Protein AF-A0A529ZEC0-F1 (afdb_monomer_lite)

Structure (mmCIF, N/CA/C/O backbone):
data_AF-A0A529ZEC0-F1
#
_entry.id   AF-A0A529ZEC0-F1
#
loop_
_atom_site.group_PDB
_atom_site.id
_atom_site.type_symbol
_atom_site.label_atom_id
_atom_site.label_alt_id
_atom_site.label_comp_id
_atom_site.label_asym_id
_atom_site.label_entity_id
_atom_site.label_seq_id
_atom_site.pdbx_PDB_ins_code
_atom_site.Cartn_x
_atom_site.Cartn_y
_atom_site.Cartn_z
_atom_site.occupancy
_atom_site.B_iso_or_equiv
_atom_site.auth_seq_id
_atom_site.auth_comp_id
_atom_site.auth_asym_id
_atom_site.auth_atom_id
_atom_site.pdbx_PDB_model_num
ATOM 1 N N . ALA A 1 1 ? 6.051 10.324 2.075 1.00 83.06 1 ALA A N 1
ATOM 2 C CA . ALA A 1 1 ? 4.616 9.991 1.934 1.00 83.06 1 ALA A CA 1
ATOM 3 C C . ALA A 1 1 ? 4.098 9.266 3.173 1.00 83.06 1 ALA A C 1
ATOM 5 O O . ALA A 1 1 ? 3.141 9.741 3.765 1.00 83.06 1 ALA A O 1
ATOM 6 N N . ASN A 1 2 ? 4.766 8.190 3.607 1.00 95.75 2 ASN A N 1
ATOM 7 C CA . ASN A 1 2 ? 4.337 7.388 4.757 1.00 95.75 2 ASN A CA 1
ATOM 8 C C . ASN A 1 2 ? 4.263 8.173 6.085 1.00 95.75 2 ASN A C 1
ATOM 10 O O . ASN A 1 2 ? 3.298 8.025 6.821 1.00 95.75 2 ASN A O 1
ATOM 14 N N . GLU A 1 3 ? 5.200 9.081 6.374 1.00 96.06 3 GLU A N 1
ATOM 15 C CA . GLU A 1 3 ? 5.080 9.924 7.582 1.00 96.06 3 GLU A CA 1
ATOM 16 C C . GLU A 1 3 ? 3.881 10.882 7.522 1.00 96.06 3 GLU A C 1
ATOM 18 O O . GLU A 1 3 ? 3.140 11.018 8.491 1.00 96.06 3 GLU A O 1
ATOM 23 N N . ILE A 1 4 ? 3.616 11.462 6.348 1.00 96.25 4 ILE A N 1
ATOM 24 C CA . ILE A 1 4 ? 2.507 12.404 6.149 1.00 96.25 4 ILE A CA 1
ATOM 25 C C . ILE A 1 4 ? 1.156 11.715 6.392 1.00 96.25 4 ILE A C 1
ATOM 27 O O . ILE A 1 4 ? 0.288 12.298 7.035 1.00 96.25 4 ILE A O 1
ATOM 31 N N . VAL A 1 5 ? 0.959 10.467 5.936 1.00 95.50 5 VAL A N 1
ATOM 32 C CA . VAL A 1 5 ? -0.318 9.766 6.184 1.00 95.50 5 VAL A CA 1
ATOM 33 C C . VAL A 1 5 ? -0.554 9.511 7.678 1.00 95.50 5 VAL A C 1
ATOM 35 O O . VAL A 1 5 ? -1.701 9.550 8.123 1.00 95.50 5 VAL A O 1
ATOM 38 N N . LYS A 1 6 ? 0.511 9.330 8.474 1.00 96.44 6 LYS A N 1
ATOM 39 C CA . LYS A 1 6 ? 0.401 9.217 9.936 1.00 96.44 6 LYS A CA 1
ATOM 40 C C . LYS A 1 6 ? 0.043 10.552 10.582 1.00 96.44 6 LYS A C 1
ATOM 42 O O . LYS A 1 6 ? -0.825 10.585 11.447 1.00 96.44 6 LYS A O 1
ATOM 47 N N . GLU A 1 7 ? 0.652 11.652 10.145 1.00 96.81 7 GLU A N 1
ATOM 48 C CA . GLU A 1 7 ? 0.306 12.996 10.632 1.00 96.81 7 GLU A CA 1
ATOM 49 C C . GLU A 1 7 ? -1.168 13.326 10.347 1.00 96.81 7 GLU A C 1
ATOM 51 O O . GLU A 1 7 ? -1.912 13.716 11.248 1.00 96.81 7 GLU A O 1
ATOM 56 N N . MET A 1 8 ? -1.631 13.050 9.125 1.00 96.50 8 MET A N 1
ATOM 57 C CA . MET A 1 8 ? -3.023 13.269 8.717 1.00 96.50 8 MET A CA 1
ATOM 58 C C . MET A 1 8 ? -4.028 12.393 9.479 1.00 96.50 8 MET A C 1
ATOM 60 O O . MET A 1 8 ? -5.207 12.742 9.584 1.00 96.50 8 MET A O 1
ATOM 64 N N . ALA A 1 9 ? -3.596 11.258 10.034 1.00 97.31 9 ALA A N 1
ATOM 65 C CA . ALA A 1 9 ? -4.472 10.366 10.786 1.00 97.31 9 ALA A CA 1
ATOM 66 C C . ALA A 1 9 ? -5.117 11.074 11.988 1.00 97.31 9 ALA A C 1
ATOM 68 O O . ALA A 1 9 ? -6.292 10.842 12.275 1.00 97.31 9 ALA A O 1
ATOM 69 N N . TYR A 1 10 ? -4.387 11.978 12.650 1.00 97.25 10 TYR A N 1
ATOM 70 C CA . TYR A 1 10 ? -4.891 12.748 13.792 1.00 97.25 10 TYR A CA 1
ATOM 71 C C . TYR A 1 10 ? -5.976 13.760 13.407 1.00 97.25 10 TYR A C 1
ATOM 73 O O . TYR A 1 10 ? -6.794 14.132 14.247 1.00 97.25 10 TYR A O 1
ATOM 81 N N . GLU A 1 11 ? -6.021 14.176 12.145 1.00 97.88 11 GLU A N 1
ATOM 82 C CA . GLU A 1 11 ? -7.039 15.091 11.628 1.00 97.88 11 GLU A CA 1
ATOM 83 C C . GLU A 1 11 ? -8.295 14.343 11.158 1.00 97.88 11 GLU A C 1
ATOM 85 O O . GLU A 1 11 ? -9.407 14.857 11.277 1.00 97.88 11 GLU A O 1
ATOM 90 N N . VAL A 1 12 ? -8.131 13.115 10.651 1.00 98.06 12 VAL A N 1
ATOM 91 C CA . VAL A 1 12 ? -9.207 12.349 10.001 1.00 98.06 12 VAL A CA 1
ATOM 92 C C . VAL A 1 12 ? -9.842 11.314 10.932 1.00 98.06 12 VAL A C 1
ATOM 94 O O . VAL A 1 12 ? -11.064 11.299 11.099 1.00 98.06 12 VAL A O 1
ATOM 97 N N . LEU A 1 13 ? -9.047 10.439 11.556 1.00 98.25 13 LEU A N 1
ATOM 98 C CA . LEU A 1 13 ? -9.573 9.302 12.322 1.00 98.25 13 LEU A CA 1
ATOM 99 C C . LEU A 1 13 ? -10.479 9.730 13.494 1.00 98.25 13 LEU A C 1
ATOM 101 O O . LEU A 1 13 ? -11.526 9.107 13.677 1.00 98.25 13 LEU A O 1
ATOM 105 N N . PRO A 1 14 ? -10.189 10.808 14.257 1.00 98.25 14 PRO A N 1
ATOM 106 C CA . PRO A 1 14 ? -11.059 11.214 15.361 1.00 98.25 14 PRO A CA 1
ATOM 107 C C . PRO A 1 14 ? -12.433 11.729 14.924 1.00 98.25 14 PRO A C 1
ATOM 109 O O . PRO A 1 14 ? -13.388 11.653 15.706 1.00 98.25 14 PRO A O 1
ATOM 112 N N . VAL A 1 15 ? -12.562 12.265 13.706 1.00 98.25 15 VAL A N 1
ATOM 113 C CA . VAL A 1 15 ? -13.810 12.884 13.225 1.00 98.25 15 VAL A CA 1
ATOM 114 C C . VAL A 1 15 ? -14.686 11.922 12.421 1.00 98.25 15 VAL A C 1
ATOM 116 O O . VAL A 1 15 ? -15.905 12.102 12.379 1.00 98.25 15 VAL A O 1
ATOM 119 N N . VAL A 1 16 ? -14.118 10.855 11.853 1.00 98.25 16 VAL A N 1
ATOM 120 C CA . VAL A 1 16 ? -14.874 9.819 11.134 1.00 98.25 16 VAL A CA 1
ATOM 121 C C . VAL A 1 16 ? -15.458 8.801 12.122 1.00 98.25 16 VAL A C 1
ATOM 123 O O . VAL A 1 16 ? -14.738 8.174 12.887 1.00 98.25 16 VAL A O 1
ATOM 126 N N . LYS A 1 17 ? -16.790 8.628 12.130 1.00 96.62 17 LYS A N 1
ATOM 127 C CA . LYS A 1 17 ? -17.485 7.803 13.148 1.00 96.62 17 LYS A CA 1
ATOM 128 C C . LYS A 1 17 ? -17.980 6.436 12.679 1.00 96.62 17 LYS A C 1
ATOM 130 O O . LYS A 1 17 ? -18.194 5.562 13.509 1.00 96.62 17 LYS A O 1
ATOM 135 N N . LYS A 1 18 ? -18.250 6.268 11.384 1.00 97.75 18 LYS A N 1
ATOM 136 C CA . LYS A 1 18 ? -18.957 5.083 10.855 1.00 97.75 18 LYS A CA 1
ATOM 137 C C . LYS A 1 18 ? -18.535 4.671 9.445 1.00 97.75 18 LYS A C 1
ATOM 139 O O . LYS A 1 18 ? -19.258 3.931 8.786 1.00 97.75 18 LYS A O 1
ATOM 144 N N . THR A 1 19 ? -17.405 5.184 8.973 1.00 98.50 19 THR A N 1
ATOM 145 C CA . THR A 1 19 ? -16.895 4.920 7.627 1.00 98.50 19 THR A CA 1
ATOM 146 C C . THR A 1 19 ? -15.464 4.407 7.754 1.00 98.50 19 THR A C 1
ATOM 148 O O . THR A 1 19 ? -14.689 5.043 8.467 1.00 98.50 19 THR A O 1
ATOM 151 N N . PRO A 1 20 ? -15.099 3.290 7.102 1.00 98.44 20 PRO A N 1
ATOM 152 C CA . PRO A 1 20 ? -13.717 2.828 7.062 1.00 98.44 20 PRO A CA 1
ATOM 153 C C . PRO A 1 20 ? -12.797 3.903 6.480 1.00 98.44 20 PRO A C 1
ATOM 155 O O . PRO A 1 20 ? -13.132 4.526 5.471 1.00 98.44 20 PRO A O 1
ATOM 158 N N . VAL A 1 21 ? -11.639 4.106 7.103 1.00 98.69 21 VAL A N 1
ATOM 159 C CA . VAL A 1 21 ? -10.599 5.016 6.607 1.00 98.69 21 VAL A CA 1
ATOM 160 C C . VAL A 1 21 ? -9.395 4.179 6.215 1.00 98.69 21 VAL A C 1
ATOM 162 O O . VAL A 1 21 ? -8.942 3.345 6.998 1.00 98.69 21 VAL A O 1
ATOM 165 N N . LEU A 1 22 ? -8.898 4.380 4.997 1.00 98.69 22 LEU A N 1
ATOM 166 C CA . LEU A 1 22 ? -7.751 3.656 4.462 1.00 98.69 22 LEU A CA 1
ATOM 167 C C . LEU A 1 22 ? -6.552 4.597 4.350 1.00 98.69 22 LEU A C 1
ATOM 169 O O . LEU A 1 22 ? -6.714 5.775 4.031 1.00 98.69 22 LEU A O 1
ATOM 173 N N . ALA A 1 23 ? -5.358 4.070 4.606 1.00 98.69 23 ALA A N 1
ATOM 174 C CA . ALA A 1 23 ? -4.112 4.803 4.438 1.00 98.69 23 ALA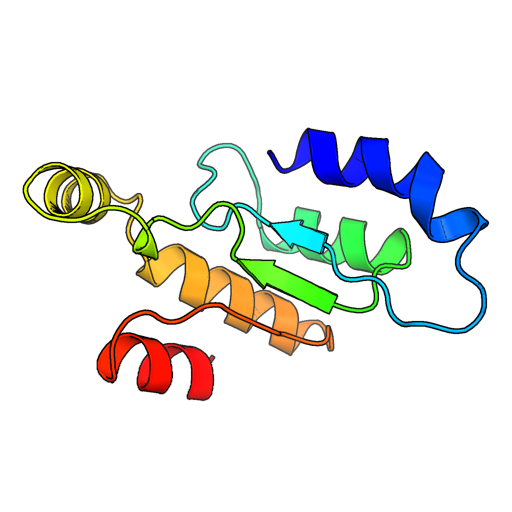 A CA 1
ATOM 175 C C . ALA A 1 23 ? -3.553 4.608 3.020 1.00 98.69 23 ALA A C 1
ATOM 177 O O . ALA A 1 23 ? -3.463 3.483 2.527 1.00 98.69 23 ALA A O 1
ATOM 178 N N . GLY A 1 24 ? -3.130 5.698 2.379 1.00 98.56 24 GLY A N 1
ATOM 179 C CA . GLY A 1 24 ? -2.248 5.621 1.216 1.00 98.56 24 GLY A CA 1
ATOM 180 C C . GLY A 1 24 ? -0.827 5.301 1.675 1.00 98.56 24 GLY A C 1
ATOM 181 O O . GLY A 1 24 ? -0.245 6.074 2.436 1.00 98.56 24 GLY A O 1
ATOM 182 N N . VAL A 1 25 ? -0.294 4.160 1.243 1.00 98.69 25 VAL A N 1
ATOM 183 C CA . VAL A 1 25 ? 1.041 3.674 1.599 1.00 98.69 25 VAL A CA 1
ATOM 184 C C . VAL A 1 25 ? 1.936 3.677 0.367 1.00 98.69 25 VAL A C 1
ATOM 186 O O . VAL A 1 25 ? 1.597 3.090 -0.662 1.00 98.69 25 VAL A O 1
ATOM 189 N N . ASN A 1 26 ? 3.108 4.299 0.490 1.00 98.38 26 ASN A N 1
ATOM 190 C CA . ASN A 1 26 ? 4.162 4.191 -0.509 1.00 98.38 26 ASN A CA 1
ATOM 191 C C . ASN A 1 26 ? 4.860 2.834 -0.365 1.00 98.38 26 ASN A C 1
ATOM 193 O O . ASN A 1 26 ? 5.704 2.669 0.520 1.00 98.38 26 ASN A O 1
ATOM 197 N N . GLY A 1 27 ? 4.499 1.880 -1.225 1.00 97.94 27 GLY A N 1
ATOM 198 C CA . GLY A 1 27 ? 5.024 0.512 -1.194 1.00 97.94 27 GLY A CA 1
ATOM 199 C C . GLY A 1 27 ? 6.517 0.403 -1.516 1.00 97.94 27 GLY A C 1
ATOM 200 O O . GLY A 1 27 ? 7.164 -0.541 -1.077 1.00 97.94 27 GLY A O 1
ATOM 201 N N . THR A 1 28 ? 7.082 1.381 -2.230 1.00 97.56 28 THR A N 1
ATOM 202 C CA . THR A 1 28 ? 8.479 1.361 -2.692 1.00 97.56 28 THR A CA 1
ATOM 203 C C . THR A 1 28 ? 9.419 2.193 -1.814 1.0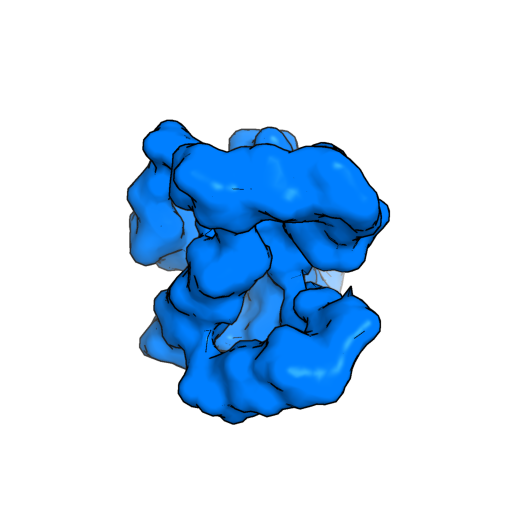0 97.56 28 THR A C 1
ATOM 205 O O . THR A 1 28 ? 10.527 2.509 -2.240 1.00 97.56 28 THR A O 1
ATOM 208 N N . ASP A 1 29 ? 8.980 2.629 -0.628 1.00 97.12 29 ASP A N 1
ATOM 209 C CA . ASP A 1 29 ? 9.780 3.480 0.260 1.00 97.12 29 ASP A CA 1
ATOM 210 C C . ASP A 1 29 ? 10.980 2.701 0.840 1.00 97.12 29 ASP A C 1
ATOM 212 O O . ASP A 1 29 ? 10.781 1.803 1.663 1.00 97.12 29 ASP A O 1
ATOM 216 N N . PRO A 1 30 ? 12.230 3.029 0.457 1.00 95.19 30 PRO A N 1
ATOM 217 C CA . PRO A 1 30 ? 13.398 2.229 0.824 1.00 95.19 30 PRO A CA 1
ATOM 218 C C . PRO A 1 30 ? 13.817 2.407 2.290 1.00 95.19 30 PRO A C 1
ATOM 220 O O . PRO A 1 30 ? 14.702 1.696 2.764 1.00 95.19 30 PRO A O 1
ATOM 223 N N . PHE A 1 31 ? 13.219 3.359 3.012 1.00 95.88 31 PHE A N 1
ATOM 224 C CA . PHE A 1 31 ? 13.557 3.657 4.405 1.00 95.88 31 PHE A CA 1
ATOM 225 C C . PHE A 1 31 ? 12.534 3.103 5.400 1.00 95.88 31 PHE A C 1
ATOM 227 O O . PHE A 1 31 ? 12.658 3.327 6.605 1.00 95.88 31 PHE A O 1
ATOM 234 N N . VAL A 1 32 ? 11.528 2.376 4.911 1.00 95.88 32 VAL A N 1
ATOM 235 C CA . VAL A 1 32 ? 10.435 1.844 5.719 1.00 95.88 32 VAL A CA 1
ATOM 236 C C . VAL A 1 32 ? 10.552 0.332 5.863 1.00 95.88 32 VAL A C 1
ATOM 238 O O . VAL A 1 32 ? 10.744 -0.404 4.900 1.00 95.88 32 VAL A O 1
ATOM 241 N N . ILE A 1 33 ? 10.344 -0.151 7.087 1.00 97.38 33 ILE A N 1
ATOM 242 C CA . ILE A 1 33 ? 10.128 -1.573 7.353 1.00 97.38 33 ILE A CA 1
ATOM 243 C C . ILE A 1 33 ? 8.628 -1.834 7.226 1.00 97.38 33 ILE A C 1
ATOM 245 O O . ILE A 1 33 ? 7.866 -1.568 8.157 1.00 97.38 33 ILE A O 1
ATOM 249 N N . MET A 1 34 ? 8.203 -2.334 6.063 1.00 97.75 34 MET A N 1
ATOM 250 C CA . MET A 1 34 ? 6.784 -2.402 5.698 1.00 97.75 34 MET A CA 1
ATOM 251 C C . MET A 1 34 ? 5.899 -3.128 6.728 1.00 97.75 34 MET A C 1
ATOM 253 O O . MET A 1 34 ? 4.872 -2.566 7.108 1.00 97.75 34 MET A O 1
ATOM 257 N N . PRO A 1 35 ? 6.290 -4.293 7.288 1.00 97.69 35 PRO A N 1
ATOM 258 C CA . PRO A 1 35 ? 5.479 -4.952 8.313 1.00 97.69 35 PRO A CA 1
ATOM 259 C C . PRO A 1 35 ? 5.266 -4.103 9.575 1.00 97.69 35 PRO A C 1
ATOM 261 O O . PRO A 1 35 ? 4.195 -4.156 10.177 1.00 97.69 35 PRO A O 1
ATOM 264 N N . LEU A 1 36 ? 6.262 -3.300 9.976 1.00 98.25 36 LEU A N 1
ATOM 265 C CA . LEU A 1 36 ? 6.138 -2.419 11.139 1.00 98.25 36 LEU A CA 1
ATOM 266 C C . LEU A 1 36 ? 5.210 -1.243 10.840 1.00 98.25 36 LEU A C 1
ATOM 268 O O . LEU A 1 36 ? 4.325 -0.968 11.646 1.00 98.25 36 LEU A O 1
ATOM 272 N N . LEU A 1 37 ? 5.358 -0.609 9.671 1.00 98.50 37 LEU A N 1
ATOM 273 C CA . LEU A 1 37 ? 4.479 0.485 9.257 1.00 98.50 37 LEU A CA 1
ATOM 274 C C . LEU A 1 37 ? 3.020 0.023 9.164 1.00 98.50 37 LEU A C 1
ATOM 276 O O . LEU A 1 37 ? 2.134 0.675 9.704 1.00 98.50 37 LEU A O 1
ATOM 280 N N . LEU A 1 38 ? 2.750 -1.109 8.510 1.00 98.75 38 LEU A N 1
ATOM 281 C CA . LEU A 1 38 ? 1.382 -1.614 8.356 1.00 98.75 38 LEU A CA 1
ATOM 282 C C . LEU A 1 38 ? 0.743 -1.962 9.709 1.00 98.75 38 LEU A C 1
ATOM 284 O O . LEU A 1 38 ? -0.433 -1.670 9.936 1.00 98.75 38 LEU A O 1
ATOM 288 N N . SER A 1 39 ? 1.521 -2.535 10.631 1.00 98.56 39 SER A N 1
ATOM 289 C CA . SER A 1 39 ? 1.058 -2.838 11.989 1.00 98.56 39 SER A CA 1
ATOM 290 C C . SER A 1 39 ? 0.803 -1.565 12.810 1.00 98.56 39 SER A C 1
ATOM 292 O O . SER A 1 39 ? -0.186 -1.479 13.544 1.00 98.56 39 SER A O 1
ATOM 294 N N . GLU A 1 40 ? 1.639 -0.535 12.640 1.00 98.50 40 GLU A N 1
ATOM 295 C CA . GLU A 1 40 ? 1.429 0.796 13.218 1.00 98.50 40 GLU A CA 1
ATOM 296 C C . GLU A 1 40 ? 0.133 1.425 12.684 1.00 98.50 40 GLU A C 1
ATOM 298 O O . GLU A 1 40 ? -0.729 1.799 13.477 1.00 98.50 40 GLU A O 1
ATOM 303 N N . LEU A 1 41 ? -0.073 1.451 11.363 1.00 98.62 41 LEU A N 1
ATOM 304 C CA . LEU A 1 41 ? -1.288 1.991 10.737 1.00 98.62 41 LEU A CA 1
ATOM 305 C C . LEU A 1 41 ? -2.556 1.266 11.213 1.00 98.62 41 LEU A C 1
ATOM 307 O O . LEU A 1 41 ? -3.558 1.913 11.532 1.00 98.62 41 LEU A O 1
ATOM 311 N N . LYS A 1 42 ? -2.505 -0.068 11.333 1.00 98.56 42 LYS A N 1
ATOM 312 C CA . LYS A 1 42 ? -3.595 -0.854 11.926 1.00 98.56 42 LYS A CA 1
ATOM 313 C C . LYS A 1 42 ? -3.862 -0.436 13.373 1.00 98.56 42 LYS A C 1
ATOM 315 O O . LYS A 1 42 ? -5.013 -0.236 13.751 1.00 98.56 42 LYS A O 1
ATOM 320 N N . THR A 1 43 ? -2.808 -0.265 14.171 1.00 98.50 43 THR A N 1
ATOM 321 C CA . THR A 1 43 ? -2.905 0.152 15.580 1.00 98.50 43 THR A CA 1
ATOM 322 C C . THR A 1 43 ? -3.488 1.559 15.726 1.00 98.50 43 THR A C 1
ATOM 324 O O . THR A 1 43 ? -4.281 1.799 16.634 1.00 98.50 43 THR A O 1
ATOM 327 N N . MET A 1 44 ? -3.150 2.481 14.820 1.00 98.12 44 MET A N 1
ATOM 328 C CA . MET A 1 44 ? -3.710 3.838 14.790 1.00 98.12 44 MET A CA 1
ATOM 329 C C . MET A 1 44 ? -5.220 3.855 14.510 1.00 98.12 44 MET A C 1
ATOM 331 O O . MET A 1 44 ? -5.898 4.800 14.909 1.00 98.12 44 MET A O 1
ATOM 335 N N . GLY A 1 45 ? -5.752 2.818 13.853 1.00 98.12 45 GLY A N 1
ATOM 336 C CA . GLY A 1 45 ? -7.182 2.663 13.577 1.00 98.12 45 GLY A CA 1
ATOM 337 C C . GLY A 1 45 ? -7.566 2.757 12.101 1.00 98.12 45 GLY A C 1
ATOM 338 O O . GLY A 1 45 ? -8.759 2.835 11.796 1.00 98.12 45 GLY A O 1
ATOM 339 N N . PHE A 1 46 ? -6.602 2.733 11.173 1.00 98.75 46 PHE A N 1
ATOM 340 C CA . PHE A 1 46 ? -6.930 2.557 9.760 1.00 98.75 46 PHE A CA 1
ATOM 341 C C . PHE A 1 46 ? -7.546 1.174 9.531 1.00 98.75 46 PHE A C 1
ATOM 343 O O . PHE A 1 46 ? -7.092 0.163 10.061 1.00 98.75 46 PHE A O 1
ATOM 350 N N . SER A 1 47 ? -8.595 1.132 8.715 1.00 98.75 47 SER A N 1
ATOM 351 C CA . SER A 1 47 ? -9.300 -0.104 8.362 1.00 98.75 47 SER A CA 1
ATOM 352 C C . SER A 1 47 ? -8.626 -0.863 7.217 1.00 98.75 47 SER A C 1
ATOM 354 O O . SER A 1 47 ? -8.971 -2.012 6.952 1.00 98.75 47 SER A O 1
ATOM 356 N N . GLY A 1 48 ? -7.706 -0.214 6.504 1.00 98.75 48 GLY A N 1
ATOM 357 C CA . GLY A 1 48 ? -7.106 -0.758 5.299 1.00 98.75 48 GLY A CA 1
ATOM 358 C C . GLY A 1 48 ? -6.038 0.133 4.684 1.00 98.75 48 GLY A C 1
ATOM 359 O O . GLY A 1 48 ? -5.733 1.207 5.209 1.00 98.75 48 GLY A O 1
ATOM 360 N N . VAL A 1 49 ? -5.497 -0.308 3.551 1.00 98.88 49 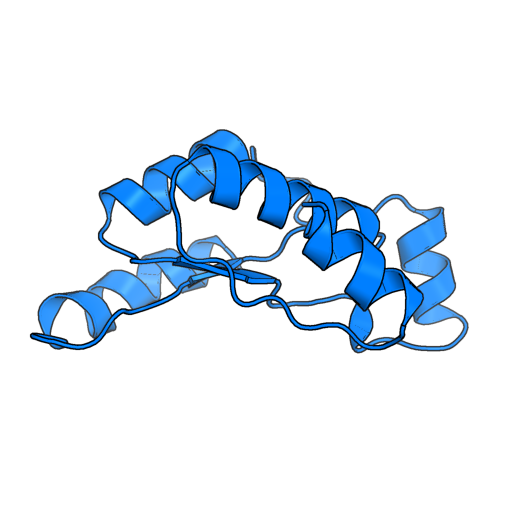VAL A N 1
ATOM 361 C CA . VAL A 1 49 ? -4.452 0.399 2.806 1.00 98.88 49 VAL A CA 1
ATOM 362 C C . VAL A 1 49 ? -4.689 0.385 1.297 1.00 98.88 49 VAL A C 1
ATOM 364 O O . VAL A 1 49 ? -5.362 -0.487 0.741 1.00 98.88 49 VAL A O 1
ATOM 367 N N . GLN A 1 50 ? -4.084 1.363 0.636 1.00 98.81 50 GLN A N 1
ATOM 368 C CA . GLN A 1 50 ? -3.978 1.486 -0.812 1.00 98.81 50 GLN A CA 1
ATOM 369 C C . GLN A 1 50 ? -2.522 1.812 -1.170 1.00 98.81 50 GLN A C 1
ATOM 371 O O . GLN A 1 50 ? -1.866 2.557 -0.448 1.00 98.81 50 GLN A O 1
ATOM 376 N N . ASN A 1 51 ? -2.011 1.280 -2.282 1.00 98.50 51 ASN A N 1
ATOM 377 C CA . ASN A 1 51 ? -0.688 1.611 -2.822 1.00 98.50 51 ASN A CA 1
ATOM 378 C C . ASN A 1 51 ? -0.692 3.035 -3.399 1.00 98.50 51 ASN A C 1
ATOM 380 O O . ASN A 1 51 ? -0.955 3.252 -4.580 1.00 98.50 51 ASN A O 1
ATOM 384 N N . PHE A 1 52 ? -0.458 4.030 -2.548 1.00 98.31 52 PHE A N 1
ATOM 385 C CA . PHE A 1 52 ? -0.350 5.412 -2.986 1.00 98.31 52 PHE A CA 1
ATOM 386 C C . PHE A 1 52 ? 0.665 6.198 -2.148 1.00 98.31 52 PHE A C 1
ATOM 388 O O . PHE A 1 52 ? 0.529 6.245 -0.924 1.00 98.31 52 PHE A O 1
ATOM 395 N N . PRO A 1 53 ? 1.623 6.906 -2.779 1.00 97.56 53 PRO A N 1
ATOM 396 C CA . PRO A 1 53 ? 1.895 6.980 -4.224 1.00 97.56 53 PRO A CA 1
ATOM 397 C C . PRO A 1 53 ? 2.226 5.624 -4.869 1.00 97.56 53 PRO A C 1
ATOM 399 O O . PRO A 1 53 ? 2.673 4.716 -4.177 1.00 97.56 53 PRO A O 1
ATOM 402 N N . THR A 1 54 ? 1.978 5.501 -6.178 1.00 97.88 54 THR A N 1
ATOM 403 C CA . THR A 1 54 ? 2.231 4.276 -6.956 1.00 97.88 54 THR A CA 1
ATOM 404 C C . THR A 1 54 ? 3.068 4.568 -8.192 1.00 97.88 54 THR A C 1
ATOM 406 O O . THR A 1 54 ? 2.835 5.562 -8.890 1.00 97.88 54 THR A O 1
ATOM 409 N N . VAL A 1 55 ? 4.015 3.681 -8.497 1.00 96.56 55 VAL A N 1
ATOM 410 C CA . VAL A 1 55 ? 4.814 3.749 -9.722 1.00 96.56 55 VAL A CA 1
ATOM 411 C C . VAL A 1 55 ? 4.013 3.401 -10.973 1.00 96.56 55 VAL A C 1
ATOM 413 O O . VAL A 1 55 ? 4.443 3.709 -12.083 1.00 96.56 55 VAL A O 1
ATOM 416 N N . GLY A 1 56 ? 2.819 2.823 -10.807 1.00 95.44 56 GLY A N 1
ATOM 417 C CA . GLY A 1 56 ? 1.899 2.517 -11.899 1.00 95.44 56 GLY A CA 1
ATOM 418 C C . GLY A 1 56 ? 1.405 3.744 -12.676 1.00 95.44 56 GLY A C 1
ATOM 419 O O . GLY A 1 56 ? 0.966 3.607 -13.814 1.00 95.44 56 GLY A O 1
ATOM 420 N N . LEU A 1 57 ? 1.540 4.947 -12.103 1.00 96.44 57 LEU A N 1
ATOM 421 C CA . LEU A 1 57 ? 1.245 6.214 -12.781 1.00 96.44 57 LEU A CA 1
ATOM 422 C C . LEU A 1 57 ? 2.371 6.708 -13.704 1.00 96.44 57 LEU A C 1
ATOM 424 O O . LEU A 1 57 ? 2.136 7.633 -14.480 1.00 96.44 57 LEU A O 1
ATOM 428 N N . PHE A 1 58 ? 3.574 6.132 -13.628 1.00 94.94 58 PHE A N 1
ATOM 429 C CA . PHE A 1 58 ? 4.667 6.455 -14.546 1.00 94.94 58 PHE A CA 1
ATOM 430 C C . PHE A 1 58 ? 4.672 5.499 -15.741 1.00 94.94 58 PHE A C 1
ATOM 432 O O . PHE A 1 58 ? 4.379 4.308 -15.608 1.00 94.94 58 PHE A O 1
ATOM 439 N N . ASP A 1 59 ? 5.077 6.013 -16.901 1.00 92.06 59 ASP A N 1
ATOM 440 C CA . ASP A 1 59 ? 5.252 5.266 -18.142 1.00 92.06 59 ASP A CA 1
ATOM 441 C C . ASP A 1 59 ? 6.666 5.455 -18.734 1.00 92.06 59 ASP A C 1
ATOM 443 O O . ASP A 1 59 ? 7.556 6.080 -18.140 1.00 92.06 59 ASP A O 1
ATOM 447 N N . GLY A 1 60 ? 6.901 4.826 -19.890 1.00 94.19 60 GLY A N 1
ATOM 448 C CA . GLY A 1 60 ? 8.128 4.970 -20.674 1.00 94.19 60 GLY A CA 1
ATOM 449 C C . GLY A 1 60 ? 9.420 4.702 -19.893 1.00 94.19 60 GLY A C 1
ATOM 450 O O . GLY A 1 60 ? 9.503 3.809 -19.047 1.00 94.19 60 GLY A O 1
ATOM 451 N N . THR A 1 61 ? 10.449 5.498 -20.189 1.00 95.00 61 THR A N 1
ATOM 452 C CA . THR A 1 61 ? 11.790 5.364 -19.598 1.00 95.00 61 THR A CA 1
ATOM 453 C C . THR A 1 61 ? 11.782 5.537 -18.079 1.00 95.00 61 THR A C 1
ATOM 455 O O . THR A 1 61 ? 12.601 4.931 -17.390 1.00 95.00 61 THR A O 1
ATOM 458 N N . MET A 1 62 ? 10.864 6.344 -17.536 1.00 93.81 62 MET A N 1
ATOM 459 C CA . MET A 1 62 ? 10.790 6.586 -16.095 1.00 93.81 62 MET A CA 1
ATOM 460 C C . MET A 1 62 ? 10.277 5.349 -15.356 1.00 93.81 62 MET A C 1
ATOM 462 O O . MET A 1 62 ? 10.909 4.925 -14.390 1.00 93.81 62 MET A O 1
ATOM 466 N N . ARG A 1 63 ? 9.205 4.713 -15.855 1.00 95.00 63 ARG A N 1
ATOM 467 C CA . ARG A 1 63 ? 8.733 3.428 -15.315 1.00 95.00 63 ARG A CA 1
ATOM 468 C C . ARG A 1 63 ? 9.820 2.366 -15.378 1.00 95.00 63 ARG A C 1
ATOM 470 O O . ARG A 1 63 ? 10.087 1.720 -14.373 1.00 95.00 63 ARG A O 1
ATOM 477 N N . GLN A 1 64 ? 10.470 2.226 -16.533 1.00 95.25 64 GLN A N 1
ATOM 478 C CA . GLN A 1 64 ? 11.554 1.260 -16.708 1.00 95.25 64 GLN A CA 1
ATOM 479 C C . GLN A 1 64 ? 12.685 1.489 -15.695 1.00 95.25 64 GLN A C 1
ATOM 481 O O . GLN A 1 64 ? 13.148 0.543 -15.069 1.00 95.25 64 GLN A O 1
ATOM 486 N N . SER A 1 65 ? 13.068 2.748 -15.473 1.00 95.25 65 SER A N 1
ATOM 487 C CA . SER A 1 65 ? 14.124 3.101 -14.520 1.00 95.25 65 SER A CA 1
ATOM 488 C C . SER A 1 65 ? 13.765 2.705 -13.083 1.00 95.25 65 SER A C 1
ATOM 490 O O . SER A 1 65 ? 14.621 2.199 -12.361 1.00 95.25 65 SER A O 1
ATOM 492 N N . PHE A 1 66 ? 12.512 2.894 -12.653 1.00 94.50 66 PHE A N 1
ATOM 493 C CA . PHE A 1 66 ? 12.062 2.449 -11.328 1.00 94.50 66 PHE A CA 1
ATOM 494 C C . PHE A 1 66 ? 12.106 0.927 -11.180 1.00 94.50 66 PHE A C 1
ATOM 496 O O . PHE A 1 66 ? 12.623 0.426 -10.182 1.00 94.50 66 PHE A O 1
ATOM 503 N N . GLU A 1 67 ? 11.623 0.194 -12.185 1.00 94.25 67 GLU A N 1
ATOM 504 C CA . GLU A 1 67 ? 11.652 -1.273 -12.181 1.00 94.25 67 GLU A CA 1
ATOM 505 C C . GLU A 1 67 ? 13.098 -1.803 -12.116 1.00 94.25 67 GLU A C 1
ATOM 507 O O . GLU A 1 67 ? 13.409 -2.673 -11.304 1.00 94.25 67 GLU A O 1
ATOM 512 N N . GLU A 1 68 ? 14.013 -1.229 -12.901 1.00 94.75 68 GLU A N 1
ATOM 513 C CA . GLU A 1 68 ? 15.420 -1.653 -12.964 1.00 94.75 68 GLU A CA 1
ATOM 514 C C . GLU A 1 68 ? 16.237 -1.288 -11.714 1.00 94.75 68 GLU A C 1
ATOM 516 O O . GLU A 1 68 ? 17.250 -1.925 -11.428 1.00 94.75 68 GLU A O 1
ATOM 521 N N . THR A 1 69 ? 15.805 -0.283 -10.949 1.00 93.62 69 THR A N 1
ATOM 522 C CA . THR A 1 69 ? 16.506 0.188 -9.740 1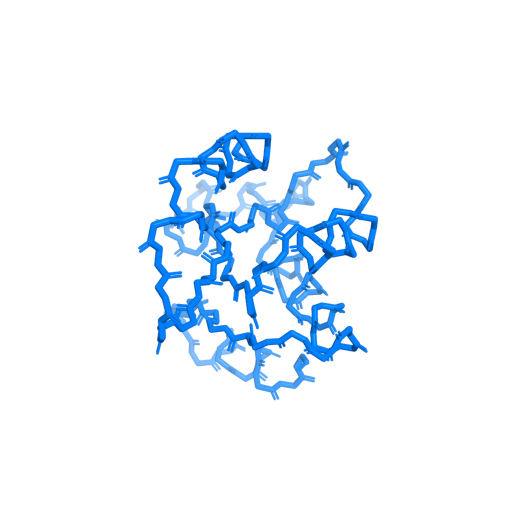.00 93.62 69 THR A CA 1
ATOM 523 C C . THR A 1 69 ? 15.912 -0.343 -8.436 1.00 93.62 69 THR A C 1
ATOM 525 O O . THR A 1 69 ? 16.327 0.075 -7.357 1.00 93.62 69 THR A O 1
ATOM 528 N N . GLY A 1 70 ? 14.974 -1.293 -8.513 1.00 92.25 70 GLY A N 1
ATOM 529 C CA . GLY A 1 70 ? 14.387 -1.929 -7.333 1.00 92.25 70 GLY A CA 1
ATOM 530 C C . GLY A 1 70 ? 13.291 -1.106 -6.655 1.00 92.25 70 GLY A C 1
ATOM 531 O O . GLY A 1 70 ? 12.996 -1.343 -5.492 1.00 92.25 70 GLY A O 1
ATOM 532 N N . MET A 1 71 ? 12.673 -0.162 -7.365 1.00 93.88 71 MET A N 1
ATOM 533 C CA . MET A 1 71 ? 11.477 0.581 -6.939 1.00 93.88 71 MET A CA 1
ATOM 534 C C . MET A 1 71 ? 10.276 0.217 -7.824 1.00 93.88 71 MET A C 1
ATOM 536 O O . MET A 1 71 ? 9.469 1.065 -8.187 1.00 93.88 71 MET A O 1
ATOM 540 N N . GLY A 1 72 ? 10.199 -1.045 -8.240 1.00 95.88 72 GLY A N 1
ATOM 541 C CA . GLY A 1 72 ? 9.170 -1.539 -9.147 1.00 95.88 72 GLY A CA 1
ATOM 542 C C . GLY A 1 72 ? 7.810 -1.758 -8.490 1.00 95.88 72 GLY A C 1
ATOM 543 O O . GLY A 1 72 ? 7.692 -1.845 -7.265 1.00 95.88 72 GLY A O 1
ATOM 544 N N . PHE A 1 73 ? 6.780 -1.947 -9.319 1.00 98.00 73 PHE A N 1
ATOM 545 C CA . PHE A 1 73 ? 5.411 -2.205 -8.849 1.00 98.00 73 PHE A CA 1
ATOM 546 C C . PHE A 1 73 ? 5.297 -3.506 -8.036 1.00 98.00 73 PHE A C 1
ATOM 548 O O . PHE A 1 73 ? 4.401 -3.648 -7.209 1.00 98.00 73 PHE A O 1
ATOM 555 N N . GLY A 1 74 ? 6.234 -4.445 -8.214 1.00 98.00 74 GLY A N 1
ATOM 556 C CA . GLY A 1 74 ? 6.308 -5.668 -7.409 1.00 98.00 74 GLY A CA 1
ATOM 557 C C . GLY A 1 74 ? 6.350 -5.403 -5.899 1.00 98.00 74 GLY A C 1
ATOM 558 O O . GLY A 1 74 ? 5.667 -6.093 -5.152 1.00 98.00 74 GLY A O 1
ATOM 559 N N . LEU A 1 75 ? 7.039 -4.347 -5.451 1.00 98.19 75 LEU A N 1
ATOM 560 C CA . LEU A 1 75 ? 7.073 -3.986 -4.029 1.00 98.19 75 LEU A CA 1
ATOM 561 C C . LEU A 1 75 ? 5.719 -3.484 -3.512 1.00 98.19 75 LEU A C 1
ATOM 563 O O . LEU A 1 75 ? 5.384 -3.678 -2.345 1.00 98.19 75 LEU A O 1
ATOM 567 N N . GLU A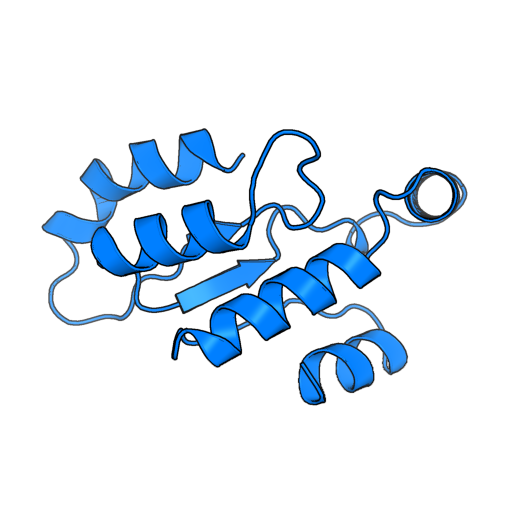 1 76 ? 4.912 -2.858 -4.371 1.00 98.69 76 GLU A N 1
ATOM 568 C CA . GLU A 1 76 ? 3.544 -2.475 -4.014 1.00 98.69 76 GLU A CA 1
ATOM 569 C C . GLU A 1 76 ? 2.642 -3.702 -3.871 1.00 98.69 76 GLU A C 1
ATOM 571 O O . GLU A 1 76 ? 1.814 -3.738 -2.964 1.00 98.69 76 GLU A O 1
ATOM 576 N N . VAL A 1 77 ? 2.829 -4.720 -4.721 1.00 98.75 77 VAL A N 1
ATOM 577 C CA . VAL A 1 77 ? 2.140 -6.014 -4.592 1.00 98.75 77 VAL A CA 1
ATOM 578 C C . VAL A 1 77 ? 2.534 -6.697 -3.282 1.00 98.75 77 VAL A C 1
ATOM 580 O O . VAL A 1 77 ? 1.655 -7.127 -2.538 1.00 98.75 77 VAL A O 1
ATOM 583 N N . ASP A 1 78 ? 3.827 -6.740 -2.958 1.00 98.62 78 ASP A N 1
ATOM 584 C CA . ASP A 1 78 ? 4.319 -7.335 -1.710 1.00 98.62 78 ASP A CA 1
ATOM 585 C C . ASP A 1 78 ? 3.772 -6.598 -0.477 1.00 98.62 78 ASP A C 1
ATOM 587 O O . ASP A 1 78 ? 3.339 -7.228 0.488 1.00 98.62 78 ASP A O 1
ATOM 591 N N . MET A 1 79 ? 3.713 -5.262 -0.520 1.00 98.75 79 MET A N 1
ATOM 592 C CA . MET A 1 79 ? 3.098 -4.451 0.537 1.00 98.75 79 MET A CA 1
ATOM 593 C C . MET A 1 79 ? 1.619 -4.798 0.740 1.00 98.75 79 MET A C 1
ATOM 595 O O . MET A 1 79 ? 1.177 -4.956 1.879 1.00 98.75 79 MET A O 1
ATOM 599 N N . ILE A 1 80 ? 0.861 -4.956 -0.349 1.00 98.88 80 ILE A N 1
ATOM 600 C CA . ILE A 1 80 ? -0.552 -5.346 -0.292 1.00 98.88 80 ILE A CA 1
ATOM 601 C C . ILE A 1 80 ? -0.710 -6.758 0.281 1.00 98.88 80 ILE A C 1
ATOM 603 O O . ILE A 1 80 ? -1.597 -6.969 1.108 1.00 98.88 80 ILE A O 1
ATOM 607 N N . ALA A 1 81 ? 0.174 -7.692 -0.076 1.00 98.81 81 ALA A N 1
ATOM 608 C CA . ALA A 1 81 ? 0.156 -9.044 0.473 1.00 98.81 81 ALA A CA 1
ATOM 609 C C . ALA A 1 81 ? 0.427 -9.059 1.985 1.00 98.81 81 ALA A C 1
ATOM 611 O O . ALA A 1 81 ? -0.262 -9.736 2.749 1.00 98.81 81 ALA A O 1
ATOM 612 N N . GLU A 1 82 ? 1.402 -8.276 2.454 1.00 98.62 82 GLU A N 1
ATOM 613 C CA . GLU A 1 82 ? 1.658 -8.115 3.890 1.00 98.62 82 GLU A CA 1
ATOM 614 C C . GLU A 1 82 ? 0.471 -7.466 4.616 1.00 98.62 82 GLU A C 1
ATOM 616 O O . GLU A 1 82 ? 0.091 -7.906 5.702 1.00 98.62 82 GLU A O 1
ATOM 621 N N . ALA A 1 83 ? -0.177 -6.470 4.008 1.00 98.75 83 ALA A N 1
ATOM 622 C CA . ALA A 1 83 ? -1.373 -5.860 4.579 1.00 98.75 83 ALA A CA 1
ATOM 623 C C . ALA A 1 83 ? -2.531 -6.865 4.685 1.00 98.75 83 ALA A C 1
ATOM 625 O O . ALA A 1 83 ? -3.204 -6.920 5.717 1.00 98.75 83 ALA A O 1
ATOM 626 N N . HIS A 1 84 ? -2.722 -7.709 3.668 1.00 98.69 84 HIS A N 1
ATOM 627 C CA . HIS A 1 84 ? -3.732 -8.763 3.690 1.00 98.69 84 HIS A CA 1
ATOM 628 C C . HIS A 1 84 ? -3.468 -9.796 4.798 1.00 98.69 84 HIS A C 1
ATOM 630 O O . HIS A 1 84 ? -4.387 -10.146 5.539 1.00 98.69 84 HIS A O 1
ATOM 636 N N . LYS A 1 85 ? -2.209 -10.217 5.000 1.00 98.50 85 LYS A N 1
ATOM 637 C CA . LYS A 1 85 ? -1.817 -11.103 6.121 1.00 98.50 85 LYS A CA 1
ATOM 638 C C . LYS A 1 85 ? -2.133 -10.501 7.491 1.00 98.50 85 LYS A C 1
ATOM 640 O O . LYS A 1 85 ? -2.385 -11.237 8.444 1.00 98.50 85 LYS A O 1
ATOM 645 N N . LEU A 1 86 ? -2.121 -9.173 7.593 1.00 98.31 86 LEU A N 1
ATOM 646 C CA . LEU A 1 86 ? -2.509 -8.433 8.790 1.00 98.31 86 LEU A CA 1
ATOM 647 C C . LEU A 1 86 ? -4.020 -8.187 8.884 1.00 98.31 86 LEU A C 1
ATOM 649 O O . LEU A 1 86 ? -4.429 -7.436 9.766 1.00 98.31 86 LEU A O 1
ATOM 653 N N . ASP A 1 87 ? -4.855 -8.801 8.041 1.00 98.38 87 ASP A N 1
ATOM 654 C CA . ASP A 1 87 ? -6.315 -8.623 8.024 1.00 98.38 87 ASP A CA 1
ATOM 655 C C . ASP A 1 87 ? -6.722 -7.140 7.890 1.00 98.38 87 ASP A C 1
ATOM 657 O O . ASP A 1 87 ? -7.608 -6.638 8.581 1.00 98.38 87 ASP A O 1
ATOM 661 N N . LEU A 1 88 ? -5.989 -6.396 7.056 1.00 98.75 88 LEU A N 1
ATOM 662 C CA . LEU A 1 88 ? -6.359 -5.053 6.615 1.00 98.75 88 LEU A CA 1
ATOM 663 C C . LEU A 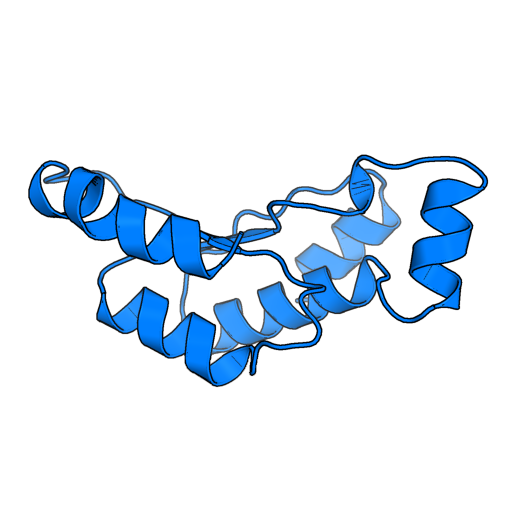1 88 ? -7.142 -5.150 5.305 1.00 98.75 88 LEU A C 1
ATOM 665 O O . LEU A 1 88 ? -6.811 -5.953 4.432 1.00 98.75 88 LEU A O 1
ATOM 669 N N . LEU A 1 89 ? -8.149 -4.289 5.128 1.00 98.81 89 LEU A N 1
ATOM 670 C CA . LEU A 1 89 ? -8.795 -4.138 3.826 1.00 98.81 89 LEU A CA 1
ATOM 671 C C . LEU A 1 89 ? -7.769 -3.615 2.810 1.00 98.81 89 LEU A C 1
ATOM 673 O O . LEU A 1 89 ? -7.121 -2.597 3.045 1.00 98.81 89 LEU A O 1
ATOM 677 N N . THR A 1 90 ? -7.644 -4.274 1.665 1.00 98.81 90 THR A N 1
ATOM 678 C CA . THR A 1 90 ? -6.735 -3.861 0.592 1.00 98.81 90 THR A CA 1
ATOM 679 C C . THR A 1 90 ? -7.533 -3.349 -0.602 1.00 98.81 90 THR A C 1
ATOM 681 O O . THR A 1 90 ? -8.438 -4.015 -1.103 1.00 98.81 90 THR A O 1
ATOM 684 N N . THR A 1 91 ? -7.226 -2.133 -1.063 1.00 98.69 91 THR A N 1
ATOM 685 C CA . THR A 1 91 ? -7.894 -1.525 -2.231 1.00 98.69 91 THR A CA 1
ATOM 686 C C . THR A 1 91 ? -6.877 -0.975 -3.237 1.00 98.69 91 THR A C 1
ATOM 688 O O . THR A 1 91 ? -6.817 0.244 -3.442 1.00 98.69 91 THR A O 1
ATOM 691 N N . PRO A 1 92 ? -6.024 -1.828 -3.832 1.00 98.62 92 PRO A N 1
ATOM 692 C CA . PRO A 1 92 ? -4.927 -1.364 -4.669 1.00 98.62 92 PRO A CA 1
ATOM 693 C C . PRO A 1 92 ? -5.389 -0.788 -6.013 1.00 98.62 92 PRO A C 1
ATOM 695 O O . PRO A 1 92 ? -6.356 -1.259 -6.613 1.00 98.62 92 PRO A O 1
ATOM 698 N N . TYR A 1 93 ? -4.644 0.195 -6.518 1.00 98.69 93 TYR A N 1
ATOM 699 C CA . TYR A 1 93 ? -4.665 0.571 -7.927 1.00 98.69 93 TYR A CA 1
ATOM 700 C C . TYR A 1 93 ? -3.880 -0.439 -8.760 1.00 98.69 93 TYR A C 1
ATOM 702 O O . TYR A 1 93 ? -2.813 -0.900 -8.354 1.00 98.69 93 TYR A O 1
ATOM 710 N N . VAL A 1 94 ? -4.406 -0.735 -9.948 1.00 98.50 94 VAL A N 1
ATOM 711 C CA . VAL A 1 94 ? -3.777 -1.572 -10.974 1.00 98.50 94 VAL A CA 1
ATOM 712 C C . VAL A 1 94 ? -3.971 -0.913 -12.333 1.00 98.50 94 VAL A C 1
ATOM 714 O O . VAL A 1 94 ? -5.026 -0.330 -12.591 1.00 98.50 94 VAL A O 1
ATOM 717 N N . PHE A 1 95 ? -2.969 -1.004 -13.202 1.00 97.75 95 PHE A N 1
ATOM 718 C CA . PHE A 1 95 ? -2.930 -0.246 -14.457 1.00 97.75 95 PHE A CA 1
ATOM 719 C C . PHE A 1 95 ? -2.925 -1.145 -15.694 1.00 97.75 95 PHE A C 1
ATOM 721 O O . PHE A 1 95 ? -3.113 -0.673 -16.815 1.00 97.75 95 PHE A O 1
ATOM 728 N N . ASN A 1 96 ? -2.759 -2.455 -15.510 1.00 96.88 96 ASN A N 1
ATOM 729 C CA . ASN A 1 96 ? -2.850 -3.445 -16.576 1.00 96.88 96 ASN A CA 1
ATOM 730 C C . ASN A 1 96 ? -3.330 -4.816 -16.043 1.00 96.88 96 ASN A C 1
ATOM 732 O O . ASN A 1 96 ? -3.382 -5.036 -14.829 1.00 96.88 96 ASN A O 1
ATOM 736 N N . PRO A 1 97 ? -3.698 -5.761 -16.932 1.00 98.44 97 PRO A N 1
ATOM 737 C CA . PRO A 1 97 ? -4.194 -7.075 -16.520 1.00 98.44 97 PRO A CA 1
ATOM 738 C C . PRO A 1 97 ? -3.208 -7.927 -15.708 1.00 98.44 97 PRO A C 1
ATOM 740 O O . PRO A 1 97 ? -3.651 -8.778 -14.936 1.00 98.44 97 PRO A O 1
ATOM 743 N N . ASP A 1 98 ? -1.897 -7.743 -15.875 1.00 97.94 98 ASP A N 1
ATOM 744 C CA . ASP A 1 98 ? -0.892 -8.504 -15.125 1.00 97.94 98 ASP A CA 1
ATOM 745 C C . ASP A 1 98 ? -0.769 -8.005 -13.687 1.00 97.94 98 ASP A C 1
ATOM 747 O O . ASP A 1 98 ? -0.778 -8.817 -12.761 1.00 97.94 98 ASP A O 1
ATOM 751 N N . GLU A 1 99 ? -0.782 -6.687 -13.485 1.00 98.25 99 GLU A N 1
ATOM 752 C CA . GLU A 1 99 ? -0.876 -6.063 -12.162 1.00 98.25 99 GLU A CA 1
ATOM 753 C C . GLU A 1 99 ? -2.189 -6.439 -11.459 1.00 98.25 99 GLU A C 1
ATOM 755 O O . GLU A 1 99 ? -2.175 -6.796 -10.282 1.00 98.25 99 GLU A O 1
ATOM 760 N N . ALA A 1 100 ? -3.314 -6.472 -12.187 1.00 98.75 100 ALA A N 1
ATOM 761 C CA . ALA A 1 100 ? -4.596 -6.939 -11.652 1.00 98.75 100 ALA A CA 1
ATOM 762 C C . ALA A 1 100 ? -4.513 -8.387 -11.146 1.00 98.75 100 ALA A C 1
ATOM 764 O O . ALA A 1 100 ? -4.951 -8.699 -10.037 1.00 98.75 100 ALA A O 1
ATOM 765 N N . ARG A 1 101 ? -3.900 -9.278 -11.934 1.00 98.81 101 ARG A N 1
ATOM 766 C CA . ARG A 1 101 ? -3.653 -10.670 -11.538 1.00 98.81 101 ARG A CA 1
ATOM 767 C C . ARG A 1 101 ? -2.708 -10.779 -10.343 1.00 98.81 101 ARG A C 1
ATOM 769 O O . ARG A 1 101 ? -2.913 -11.659 -9.512 1.00 98.81 101 ARG A O 1
ATOM 776 N N . ALA A 1 102 ? -1.677 -9.940 -10.274 1.00 98.62 102 ALA A N 1
ATOM 777 C CA . ALA A 1 102 ? -0.729 -9.924 -9.165 1.00 98.62 102 ALA A CA 1
ATOM 778 C C . ALA A 1 102 ? -1.410 -9.498 -7.858 1.00 98.62 102 ALA A C 1
ATOM 780 O O . ALA A 1 102 ? -1.375 -10.260 -6.900 1.00 98.62 102 ALA A O 1
ATOM 781 N N . MET A 1 103 ? -2.131 -8.374 -7.864 1.00 98.62 103 MET A N 1
ATOM 782 C CA . MET A 1 103 ? -2.884 -7.884 -6.703 1.00 98.62 103 MET A CA 1
ATOM 783 C C . MET A 1 103 ? -4.012 -8.830 -6.272 1.00 98.62 103 MET A C 1
ATOM 785 O O . MET A 1 103 ? -4.330 -8.899 -5.096 1.00 98.62 103 MET A O 1
ATOM 789 N N . THR A 1 104 ? -4.600 -9.596 -7.199 1.00 98.50 104 THR A N 1
ATOM 790 C CA . THR A 1 104 ? -5.608 -10.621 -6.856 1.00 98.50 104 THR A CA 1
ATOM 791 C C . THR A 1 104 ? -5.009 -11.797 -6.074 1.00 98.50 104 THR A C 1
ATOM 793 O O . THR A 1 104 ? -5.726 -12.473 -5.343 1.00 98.50 104 THR A O 1
ATOM 796 N N . ARG A 1 105 ? -3.719 -12.095 -6.272 1.00 98.38 105 ARG A N 1
ATOM 797 C CA . ARG A 1 105 ? -3.019 -13.186 -5.572 1.00 98.38 105 ARG A CA 1
ATOM 798 C C . ARG A 1 105 ? -2.370 -12.748 -4.260 1.00 98.38 105 ARG A C 1
ATOM 800 O O . ARG A 1 105 ? -1.967 -13.631 -3.507 1.00 98.38 105 ARG A O 1
ATOM 807 N N . ALA A 1 106 ? -2.189 -11.441 -4.085 1.00 97.19 106 ALA A N 1
ATOM 808 C CA . ALA A 1 106 ? -1.546 -10.831 -2.931 1.00 97.19 106 ALA A CA 1
ATOM 809 C C . ALA A 1 106 ? -2.358 -11.074 -1.653 1.00 97.19 106 ALA A C 1
ATOM 811 O O . ALA A 1 106 ? -3.602 -10.961 -1.713 1.00 97.19 106 ALA A O 1
#

Foldseek 3Di:
DLVVQVVCLVVPVVVDDPDAAETADQLQPPVDPLLVSLVVCVVSPHQAYEPPPALLPDDDPSQVVCVVVRSHNVSVLVSLVSNVVVVHDYDYDDNDPVSVVSNVVD

Secondary structure (DSSP, 8-state):
-HHHHHHHHHHHTTT-SSS--EEEE-TT-TT--HHHHHHHHHHHT--EEEE-S-GGG--HHHHHHHHHTT--HHHHHHHHHHHHHTT-EE----SSHHHHHHHHH-

Radius of gyration: 13.89 Å; chains: 1; bounding box: 36×28×36 Å

Sequence (106 aa):
ANEIVKEMAYEVLPVVKKTPVLAGVNGTDPFVIMPLLLSELKTMGFSGVQNFPTVGLFDGTMRQSFEETGMGFGLEVDMIAEAHKLDLLTTPYVFNPDEARAMTRA

pLDDT: mean 97.32, std 2.11, range [83.06, 98.88]